Protein AF-A0A920EY43-F1 (afdb_monomer)

Secondary structure (DSSP, 8-state):
-PPP---SS-EEEEEE-TTT--EEEEEEEE--TT--EEEEE-SSSS-EEEE--GGGEEE-SSS-EEEETTEEEE--HHHHHHHHHTT---EEEEEEE-----

Radius of gyration: 13.6 Å; Cα contacts (8 Å, |Δi|>4): 189; chains: 1; bounding box: 32×28×42 Å

pLDDT: mean 93.01, std 12.03, range [31.64, 98.81]

Nearest PDB structures (foldseek):
  4j3d-assembly2_B  TM=9.814E-01  e=6.212E-08  Pseudomonas aeruginosa PAO1
  5u3b-assembly1_A  TM=9.916E-01  e=9.205E-08  Pseudomonas aeruginosa PAO1
  7ci8-assembly2_B  TM=9.888E-01  e=8.227E-08  Pseudomonas aeruginosa PAO1
  5u3b-assembly2_B  TM=9.869E-01  e=9.737E-08  Pseudomonas aeruginosa PAO1
  7del-assembly1_A  TM=9.885E-01  e=1.090E-07  Pseudomonas aeruginosa PAO1

Foldseek 3Di:
DDDAAWDPAKDKDWDADPPQRWIKIKIKGTDDPPQFEKEWEVADVPIDIDHDDPVQFDDDVVFTWGDDPPDIDTRCVVVVVVCVVVRHTGIYMYMYTDDPDD

Solvent-accessible surface area (backbone atoms only — not comparable to full-atom values): 6009 Å² total; per-residue (Å²): 132,92,74,88,32,50,54,95,59,70,49,76,54,73,48,67,37,90,90,74,70,32,68,29,40,39,36,43,32,52,42,59,89,93,60,34,47,25,38,27,42,67,76,47,87,77,61,48,72,39,70,73,49,79,91,30,55,77,42,72,78,100,33,42,18,39,46,48,96,96,42,75,49,66,62,47,54,67,60,53,50,52,36,55,77,71,58,51,46,14,30,38,36,37,37,33,59,77,75,82,87,124

Mean predicted aligned error: 3.64 Å

Sequence (102 aa):
MLRQRTILRKVSFEGIGLHSGELIRTEICPAEPNKGITFRRIDIVPSADISLSNCKVTGTQLASTISENNIEISTVEHLVAALSGLGIDNVLVKVSGKKYLY

Structure (mmCIF, N/CA/C/O backbone):
data_AF-A0A920EY43-F1
#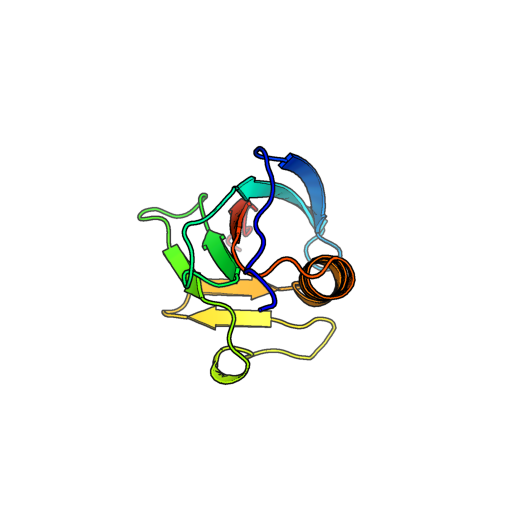
_entry.id   AF-A0A920EY43-F1
#
loop_
_atom_site.group_PDB
_atom_site.id
_atom_site.type_symbol
_atom_site.label_atom_id
_atom_site.label_alt_id
_atom_site.label_comp_id
_atom_site.label_asym_id
_atom_site.label_entity_id
_atom_site.label_seq_id
_atom_site.pdbx_PDB_ins_code
_atom_site.Cartn_x
_atom_site.Cartn_y
_atom_site.Cartn_z
_atom_site.occupancy
_atom_site.B_iso_or_equiv
_atom_site.auth_seq_id
_atom_site.auth_comp_id
_atom_site.auth_asym_id
_atom_site.auth_atom_id
_atom_site.pdbx_PDB_model_num
ATOM 1 N N . MET A 1 1 ? 14.959 -8.764 -23.432 1.00 76.50 1 MET A N 1
ATOM 2 C CA . MET A 1 1 ? 14.923 -8.299 -22.028 1.00 76.50 1 MET A CA 1
ATOM 3 C C . MET A 1 1 ? 13.469 -8.102 -21.626 1.00 76.50 1 MET A C 1
ATOM 5 O O . MET A 1 1 ? 12.749 -7.441 -22.369 1.00 76.50 1 MET A O 1
ATOM 9 N N . LEU A 1 2 ? 13.024 -8.702 -20.518 1.00 90.94 2 LEU A N 1
ATOM 10 C CA . LEU A 1 2 ? 11.697 -8.427 -19.955 1.00 90.94 2 LEU A CA 1
ATOM 11 C C . LEU A 1 2 ? 11.683 -6.988 -19.423 1.00 90.94 2 LEU A C 1
ATOM 13 O O . LEU A 1 2 ? 12.605 -6.584 -18.718 1.00 90.94 2 LEU A O 1
ATOM 17 N N . ARG A 1 3 ? 10.681 -6.201 -19.822 1.00 96.81 3 ARG A N 1
ATOM 18 C CA . ARG A 1 3 ? 10.508 -4.816 -19.365 1.00 96.81 3 ARG A CA 1
ATOM 19 C C . ARG A 1 3 ? 9.582 -4.793 -18.158 1.00 96.81 3 ARG A C 1
ATOM 21 O O . ARG A 1 3 ? 8.604 -5.538 -18.151 1.00 96.81 3 ARG A O 1
ATOM 28 N N . GLN A 1 4 ? 9.864 -3.899 -17.214 1.00 98.50 4 GLN A N 1
ATOM 29 C CA . GLN A 1 4 ? 8.936 -3.608 -16.129 1.00 98.50 4 GLN A CA 1
ATOM 30 C C . GLN A 1 4 ? 7.612 -3.066 -16.676 1.00 98.50 4 GLN A C 1
ATOM 32 O O . GLN A 1 4 ? 7.584 -2.387 -17.708 1.00 98.50 4 GLN A O 1
ATOM 37 N N . ARG A 1 5 ? 6.524 -3.347 -15.968 1.00 98.62 5 ARG A N 1
ATOM 38 C CA . ARG A 1 5 ? 5.163 -2.981 -16.339 1.00 98.62 5 ARG A CA 1
ATOM 39 C C . ARG A 1 5 ? 4.509 -2.139 -15.254 1.00 98.62 5 ARG A C 1
ATOM 41 O O . ARG A 1 5 ? 4.687 -2.351 -14.057 1.00 98.62 5 ARG A O 1
ATOM 48 N N . THR A 1 6 ? 3.707 -1.190 -15.705 1.00 98.75 6 THR A N 1
ATOM 49 C CA . THR A 1 6 ? 2.757 -0.427 -14.896 1.00 98.75 6 THR A CA 1
ATOM 50 C C . THR A 1 6 ? 1.421 -0.398 -15.639 1.00 98.75 6 THR A C 1
ATOM 52 O O . THR A 1 6 ? 1.328 -0.849 -16.785 1.00 98.75 6 THR A O 1
ATOM 55 N N . ILE A 1 7 ? 0.373 0.108 -14.999 1.00 98.50 7 ILE A N 1
ATOM 56 C CA . ILE A 1 7 ? -0.929 0.297 -15.645 1.00 98.50 7 ILE A CA 1
ATOM 57 C C . ILE A 1 7 ? -0.912 1.548 -16.533 1.00 98.50 7 ILE A C 1
ATOM 59 O O . ILE A 1 7 ? -0.234 2.525 -16.233 1.00 98.50 7 ILE A O 1
ATOM 63 N N . LEU A 1 8 ? -1.695 1.550 -17.616 1.00 98.38 8 LEU A N 1
ATOM 64 C CA . LEU A 1 8 ? -1.735 2.679 -18.558 1.00 98.38 8 LEU A CA 1
ATOM 65 C C . LEU A 1 8 ? -2.394 3.936 -17.966 1.00 98.38 8 LEU A C 1
ATOM 67 O O . LEU A 1 8 ? -2.039 5.060 -18.307 1.00 98.38 8 LEU A O 1
ATOM 71 N N . ARG A 1 9 ? -3.398 3.748 -17.109 1.00 98.19 9 ARG A N 1
ATOM 72 C CA . ARG A 1 9 ? -4.182 4.821 -16.489 1.00 98.19 9 ARG A CA 1
ATOM 73 C C . ARG A 1 9 ? -4.653 4.396 -15.113 1.00 98.19 9 ARG A C 1
ATOM 75 O O . ARG A 1 9 ? -4.739 3.203 -14.837 1.00 98.19 9 ARG A O 1
ATOM 82 N N . LYS A 1 10 ? -4.999 5.380 -14.283 1.00 98.50 10 LYS A N 1
ATOM 83 C CA . LYS A 1 10 ? -5.576 5.147 -12.958 1.00 98.50 10 LYS A CA 1
ATOM 84 C C . LYS A 1 10 ? -6.846 4.293 -13.052 1.00 98.50 10 LYS A C 1
ATOM 86 O O . LYS A 1 10 ? -7.679 4.534 -13.925 1.00 98.50 10 LYS A O 1
ATOM 91 N N . VAL A 1 11 ? -7.011 3.372 -12.107 1.00 98.19 11 VAL A N 1
ATOM 92 C CA . VAL A 1 11 ? -8.265 2.647 -11.852 1.00 98.19 11 VAL A CA 1
ATOM 93 C C . VAL A 1 11 ? -8.726 2.965 -10.433 1.00 98.19 11 VAL A C 1
ATOM 95 O O . VAL A 1 11 ? -7.903 3.034 -9.521 1.00 98.19 11 VAL A O 1
ATOM 98 N N . SER A 1 12 ? -10.026 3.177 -10.243 1.00 97.56 12 SER A N 1
ATOM 99 C CA . SER A 1 12 ? -10.622 3.490 -8.943 1.00 97.56 12 SER A CA 1
ATOM 100 C C . SER A 1 12 ? -11.826 2.596 -8.693 1.00 97.56 12 SER A C 1
ATOM 102 O O . SER A 1 12 ? -12.602 2.349 -9.614 1.00 97.56 12 SER A O 1
ATOM 104 N N . PHE A 1 13 ? -11.977 2.133 -7.458 1.00 95.06 13 PHE A N 1
ATOM 105 C CA . PHE A 1 13 ? -13.129 1.353 -7.021 1.00 95.06 13 PHE A CA 1
ATOM 106 C C . PHE A 1 13 ? -13.399 1.581 -5.534 1.00 95.06 13 PHE A C 1
ATOM 108 O O . PHE A 1 13 ? -12.522 2.011 -4.779 1.00 95.06 13 PHE A O 1
ATOM 115 N N . GLU A 1 14 ? -14.636 1.307 -5.138 1.00 95.00 14 GLU A N 1
ATOM 116 C CA . GLU A 1 14 ? -15.119 1.401 -3.764 1.00 95.00 14 GLU A CA 1
ATOM 117 C C . GLU A 1 14 ? -15.761 0.065 -3.380 1.00 95.00 14 GLU A C 1
ATOM 119 O O . GLU A 1 14 ? -16.346 -0.617 -4.225 1.00 95.00 14 GLU A O 1
ATOM 124 N N . GLY A 1 15 ? -15.615 -0.332 -2.120 1.00 91.69 15 GLY A N 1
ATOM 125 C CA . GLY A 1 15 ? -16.139 -1.596 -1.614 1.00 91.69 15 GLY A CA 1
ATOM 126 C C . GLY A 1 15 ? -16.083 -1.673 -0.095 1.00 91.69 15 GLY A C 1
ATOM 127 O O . GLY A 1 15 ? -15.510 -0.805 0.557 1.00 91.69 15 GLY A O 1
ATOM 128 N N . ILE A 1 16 ? -16.688 -2.715 0.469 1.00 93.38 16 ILE A N 1
ATOM 129 C CA . ILE A 1 16 ? -16.683 -2.949 1.914 1.00 93.38 16 ILE A CA 1
ATOM 130 C C . ILE A 1 16 ? -15.457 -3.782 2.297 1.00 93.38 16 ILE A C 1
ATOM 132 O O . ILE A 1 16 ? -15.188 -4.816 1.681 1.00 93.38 16 ILE A O 1
ATOM 136 N N . GLY A 1 17 ? -14.709 -3.338 3.307 1.00 91.00 17 GLY A N 1
ATOM 137 C CA . GLY A 1 17 ? -13.586 -4.087 3.863 1.00 91.00 17 GLY A CA 1
ATOM 138 C C . GLY A 1 17 ? -14.064 -5.369 4.543 1.00 91.00 17 GLY A C 1
ATOM 139 O O . GLY A 1 17 ? -14.899 -5.309 5.441 1.00 91.00 17 GLY A O 1
ATOM 140 N N . LEU A 1 18 ? -13.517 -6.522 4.142 1.00 91.06 18 LEU A N 1
ATOM 141 C CA . LEU A 1 18 ? -13.986 -7.845 4.582 1.00 91.06 18 LEU A CA 1
ATOM 142 C C . LEU A 1 18 ? -14.042 -7.989 6.111 1.00 91.06 18 LEU A C 1
ATOM 144 O O . LEU A 1 18 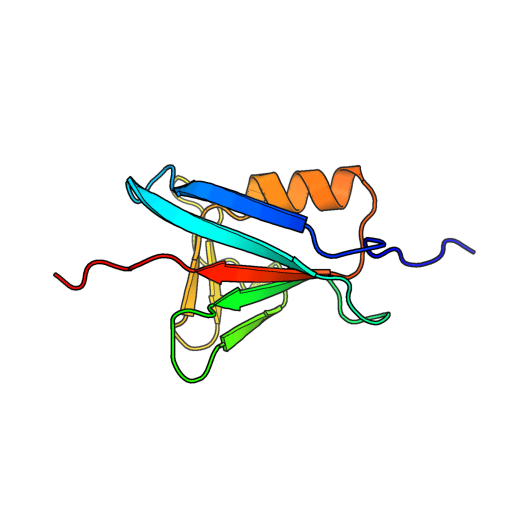? -15.036 -8.469 6.644 1.00 91.06 18 LEU A O 1
ATOM 148 N N . HIS A 1 19 ? -12.981 -7.560 6.799 1.00 88.56 19 HIS A N 1
ATOM 149 C CA . HIS A 1 19 ? -12.854 -7.711 8.254 1.00 88.56 19 HIS A CA 1
ATOM 150 C C . HIS A 1 19 ? -13.281 -6.469 9.038 1.00 88.56 19 HIS A C 1
ATOM 152 O O . HIS A 1 19 ? -13.582 -6.577 10.221 1.00 88.56 19 HIS A O 1
ATOM 158 N N . SER A 1 20 ? -13.290 -5.292 8.404 1.00 86.94 20 SER A N 1
ATOM 159 C CA . SER A 1 20 ? -13.623 -4.031 9.075 1.00 86.94 20 SER A CA 1
ATOM 160 C C . SER A 1 20 ? -15.089 -3.629 8.930 1.00 86.94 20 SER A C 1
ATOM 162 O O . SER A 1 20 ? -15.582 -2.882 9.763 1.00 86.94 20 SER A O 1
ATOM 164 N N . GLY A 1 21 ? -15.782 -4.072 7.876 1.00 89.81 21 GLY A N 1
ATOM 165 C CA . GLY A 1 21 ? -17.126 -3.589 7.536 1.00 89.81 21 GLY A CA 1
ATOM 166 C C . GLY A 1 21 ? -17.161 -2.154 6.992 1.00 89.81 21 GLY A C 1
ATOM 167 O O . GLY A 1 21 ? -18.230 -1.643 6.668 1.00 89.81 21 GLY A O 1
ATOM 168 N N . GLU A 1 22 ? -16.001 -1.513 6.846 1.00 90.00 22 GLU A N 1
ATOM 169 C CA . GLU A 1 22 ? -15.887 -0.110 6.447 1.00 90.00 22 GLU A CA 1
ATOM 170 C C . GLU A 1 22 ? -15.990 0.081 4.941 1.00 90.00 22 GLU A C 1
ATOM 172 O O . GLU A 1 22 ? -15.499 -0.744 4.167 1.00 90.00 22 GLU A O 1
ATOM 177 N N . LEU A 1 23 ? -16.534 1.226 4.517 1.00 92.25 23 LEU A N 1
ATOM 178 C CA . LEU A 1 23 ? -16.419 1.656 3.128 1.00 92.25 23 LEU A CA 1
ATOM 179 C C . LEU A 1 23 ? -14.970 2.062 2.840 1.00 92.25 23 LEU A C 1
ATOM 181 O O . LEU A 1 23 ? -14.459 3.050 3.374 1.00 92.25 23 LEU A O 1
ATOM 185 N N . ILE A 1 24 ? -14.326 1.300 1.963 1.00 94.50 24 ILE A N 1
ATOM 186 C CA . ILE A 1 24 ? -12.963 1.519 1.502 1.00 94.50 24 ILE A CA 1
ATOM 187 C C . ILE A 1 24 ? -12.998 2.043 0.073 1.00 94.50 24 ILE A C 1
ATOM 189 O O . ILE A 1 24 ? -13.665 1.482 -0.798 1.00 94.50 24 ILE A O 1
ATOM 193 N N . ARG A 1 25 ? -12.214 3.088 -0.185 1.00 95.69 25 ARG A N 1
ATOM 194 C CA . ARG A 1 25 ? -11.913 3.555 -1.538 1.00 95.69 25 ARG A CA 1
ATOM 195 C C . ARG A 1 25 ? -10.471 3.237 -1.883 1.00 95.69 25 ARG A C 1
ATOM 197 O O . ARG A 1 25 ? -9.555 3.605 -1.144 1.00 95.69 25 ARG A O 1
ATOM 204 N N . THR A 1 26 ? -10.268 2.621 -3.041 1.00 97.25 26 THR A N 1
ATOM 205 C CA . THR A 1 26 ? -8.942 2.287 -3.555 1.00 97.25 26 THR A CA 1
ATOM 206 C C . THR A 1 26 ? -8.717 2.938 -4.912 1.00 97.25 26 THR A C 1
ATOM 208 O O . THR A 1 26 ? -9.579 2.915 -5.791 1.00 97.25 26 THR A O 1
ATOM 211 N N . GLU A 1 27 ? -7.535 3.520 -5.099 1.00 98.38 27 GLU A N 1
ATOM 212 C CA . GLU A 1 27 ? -7.058 3.958 -6.407 1.00 98.38 27 GLU A CA 1
ATOM 213 C C . GLU A 1 27 ? -5.723 3.290 -6.718 1.00 98.38 27 GLU A C 1
ATOM 215 O O . GLU A 1 27 ? -4.780 3.397 -5.942 1.00 98.38 27 GLU A O 1
ATOM 220 N N . ILE A 1 28 ? -5.618 2.646 -7.874 1.00 98.56 28 ILE A N 1
ATOM 221 C CA . ILE A 1 28 ? -4.353 2.126 -8.385 1.00 98.56 28 ILE A CA 1
ATOM 222 C C . ILE A 1 28 ? -3.873 3.114 -9.440 1.00 98.56 28 ILE A C 1
ATOM 224 O O . ILE A 1 28 ? -4.566 3.357 -10.429 1.00 98.56 28 ILE A O 1
ATOM 228 N N . CYS A 1 29 ? -2.713 3.715 -9.211 1.00 98.75 29 CYS A N 1
ATOM 229 C CA . CYS A 1 29 ? -2.084 4.700 -10.083 1.00 98.75 29 CYS A CA 1
ATOM 230 C C . CYS A 1 29 ? -0.850 4.098 -10.778 1.00 98.75 29 CYS A C 1
ATOM 232 O O . CYS A 1 29 ? -0.146 3.296 -1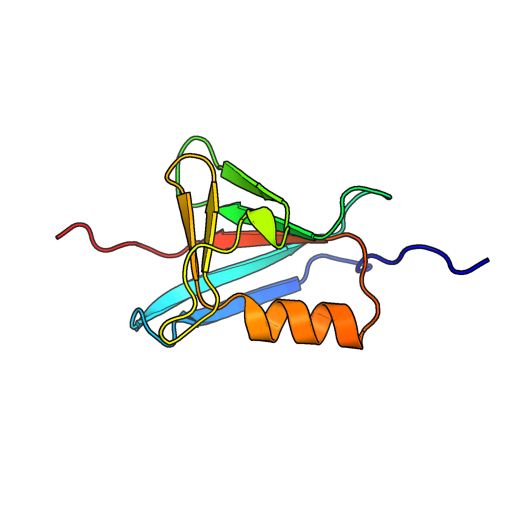0.155 1.00 98.75 29 CYS A O 1
ATOM 234 N N . PRO A 1 30 ? -0.543 4.519 -12.023 1.00 98.75 30 PRO A N 1
ATOM 235 C CA . PRO A 1 30 ? 0.752 4.239 -12.632 1.00 98.75 30 PRO A CA 1
ATOM 236 C C . PRO A 1 30 ? 1.898 4.732 -11.745 1.00 98.75 30 PRO A C 1
ATOM 238 O O . PRO A 1 30 ? 1.736 5.704 -10.999 1.00 98.75 30 PRO A O 1
ATOM 241 N N . ALA A 1 31 ? 3.051 4.080 -11.840 1.00 98.62 31 ALA A N 1
ATOM 242 C CA . ALA A 1 31 ? 4.253 4.479 -11.122 1.00 98.62 31 ALA A CA 1
ATOM 243 C C . ALA A 1 31 ? 5.501 4.331 -11.996 1.00 98.62 31 ALA A C 1
ATOM 245 O O . ALA A 1 31 ? 5.540 3.504 -12.909 1.00 98.62 31 ALA A O 1
ATOM 246 N N . GLU A 1 32 ? 6.512 5.138 -11.680 1.00 98.12 32 GLU A N 1
ATOM 247 C CA . GLU A 1 32 ? 7.800 5.142 -12.371 1.00 98.12 32 GLU A CA 1
ATOM 248 C C . GLU A 1 32 ? 8.523 3.787 -12.265 1.00 98.12 32 GLU A C 1
ATOM 250 O O . GLU A 1 32 ? 8.308 3.040 -11.302 1.00 98.12 32 GLU A O 1
ATOM 255 N N . PRO A 1 33 ? 9.416 3.462 -13.218 1.00 98.06 33 PRO A N 1
ATOM 256 C CA . PRO A 1 33 ? 10.265 2.281 -13.124 1.00 98.06 33 PRO A CA 1
ATOM 257 C C . PRO A 1 33 ? 11.041 2.218 -11.803 1.00 98.06 33 PRO A C 1
ATOM 259 O O . PRO A 1 33 ? 11.511 3.232 -11.289 1.00 98.06 33 PRO A O 1
ATOM 262 N N . ASN A 1 34 ? 11.220 1.003 -11.284 1.00 97.75 34 ASN A N 1
ATOM 263 C CA . ASN A 1 34 ? 11.874 0.692 -10.008 1.00 97.75 34 ASN A CA 1
ATOM 264 C C . ASN A 1 34 ? 11.153 1.226 -8.761 1.00 97.75 34 ASN A C 1
ATOM 266 O O . ASN A 1 34 ? 11.699 1.136 -7.661 1.00 97.75 34 ASN A O 1
ATOM 270 N N . LYS A 1 35 ? 9.932 1.757 -8.895 1.00 97.94 35 LYS A N 1
ATOM 271 C CA . LYS A 1 35 ? 9.130 2.167 -7.738 1.00 97.94 35 LYS A CA 1
ATOM 272 C C . LYS A 1 35 ? 8.580 0.967 -6.965 1.00 97.94 35 LYS A C 1
ATOM 274 O O . LYS A 1 35 ? 8.378 1.073 -5.756 1.00 97.94 35 LYS A O 1
ATOM 279 N N . GLY A 1 36 ? 8.340 -0.152 -7.651 1.00 98.25 36 GLY A N 1
ATOM 280 C CA . GLY A 1 36 ? 7.667 -1.315 -7.084 1.00 98.25 36 GLY A CA 1
ATOM 281 C C . GLY A 1 36 ? 6.189 -1.047 -6.780 1.00 98.25 36 GLY A C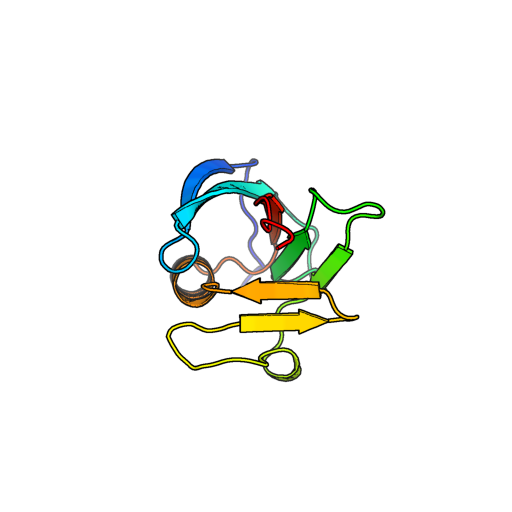 1
ATOM 282 O O . GLY A 1 36 ? 5.606 -0.042 -7.202 1.00 98.25 36 GLY A O 1
ATOM 283 N N . ILE A 1 37 ? 5.578 -1.939 -6.002 1.00 98.69 37 ILE A N 1
ATOM 284 C CA . ILE A 1 37 ? 4.224 -1.757 -5.469 1.00 98.69 37 ILE A CA 1
ATOM 285 C C . ILE A 1 37 ? 4.333 -0.977 -4.157 1.00 98.69 37 ILE A C 1
ATOM 287 O O . ILE A 1 37 ? 4.966 -1.433 -3.208 1.00 98.69 37 ILE A O 1
ATOM 291 N N . THR A 1 38 ? 3.721 0.201 -4.084 1.00 98.56 38 THR A N 1
ATOM 292 C CA . THR A 1 38 ? 3.667 1.013 -2.857 1.00 98.56 38 THR A CA 1
ATOM 293 C C . THR A 1 38 ? 2.220 1.262 -2.483 1.00 98.56 38 THR A C 1
ATOM 295 O O . THR A 1 38 ? 1.441 1.704 -3.324 1.00 98.56 38 THR A O 1
ATOM 298 N N . PHE A 1 39 ? 1.858 1.023 -1.228 1.00 98.31 39 PHE A N 1
ATOM 299 C CA . PHE A 1 39 ? 0.554 1.403 -0.702 1.00 98.31 39 PHE A CA 1
ATOM 300 C C . PHE A 1 39 ? 0.625 2.781 -0.046 1.00 98.31 39 PHE A C 1
ATOM 302 O O . PHE A 1 39 ? 1.644 3.117 0.543 1.00 98.31 39 PHE A O 1
ATOM 309 N N . ARG A 1 40 ? -0.446 3.572 -0.125 1.00 97.69 40 ARG A N 1
ATOM 310 C CA . ARG A 1 40 ? -0.554 4.890 0.510 1.00 97.69 40 ARG A CA 1
ATOM 311 C C . ARG A 1 40 ? -1.882 5.041 1.231 1.00 97.69 40 ARG A C 1
ATOM 313 O O . ARG A 1 40 ? -2.927 4.989 0.585 1.00 97.69 40 ARG A O 1
ATOM 320 N N . ARG A 1 41 ? -1.850 5.327 2.531 1.00 95.56 41 ARG A N 1
ATOM 321 C CA . ARG A 1 41 ? -3.027 5.809 3.270 1.00 95.56 41 ARG A CA 1
ATOM 322 C C . ARG A 1 41 ? -3.234 7.287 2.956 1.00 95.56 41 ARG A C 1
ATOM 324 O O . ARG A 1 41 ? -2.372 8.108 3.267 1.00 95.56 41 ARG A O 1
ATOM 331 N N . ILE A 1 42 ? -4.340 7.620 2.294 1.00 95.62 42 ILE A N 1
ATOM 332 C CA . ILE A 1 42 ? -4.645 8.999 1.856 1.00 95.62 42 ILE A CA 1
ATOM 333 C C . ILE A 1 42 ? -5.632 9.735 2.763 1.00 95.62 42 ILE A C 1
ATOM 335 O O . ILE A 1 42 ? -5.897 10.913 2.559 1.00 95.62 42 ILE A O 1
ATOM 339 N N . ASP A 1 43 ? -6.186 9.042 3.744 1.00 92.44 43 ASP A N 1
ATOM 340 C CA . ASP A 1 43 ? -7.162 9.552 4.703 1.00 92.44 43 ASP A CA 1
ATOM 341 C C . ASP A 1 43 ? -6.542 9.984 6.039 1.00 92.44 43 ASP A C 1
ATOM 343 O O . ASP A 1 43 ? -7.250 10.440 6.933 1.00 92.44 43 ASP A O 1
ATOM 347 N N . ILE A 1 44 ? -5.217 9.883 6.158 1.00 91.94 44 ILE A N 1
ATOM 348 C CA . ILE A 1 44 ? -4.422 10.434 7.260 1.00 91.94 44 ILE A CA 1
ATOM 349 C C . ILE A 1 44 ? -3.579 11.615 6.762 1.00 91.94 44 ILE A C 1
ATOM 351 O O . ILE A 1 44 ? -3.233 11.685 5.580 1.00 91.94 44 ILE A O 1
ATOM 355 N N . VAL A 1 45 ? -3.244 12.546 7.663 1.00 90.81 45 VAL A N 1
ATOM 356 C CA . VAL A 1 45 ? -2.451 13.747 7.354 1.00 90.81 45 VAL A CA 1
ATOM 357 C C . VAL A 1 45 ? -1.205 13.796 8.253 1.00 90.81 45 VAL A C 1
ATOM 359 O O . VAL A 1 45 ? -1.362 13.832 9.472 1.00 90.81 45 VAL A O 1
ATOM 362 N N . PRO A 1 46 ? 0.018 13.845 7.688 1.00 91.88 46 PRO A N 1
ATOM 363 C CA . PRO A 1 46 ? 0.329 13.691 6.264 1.00 91.88 46 PRO A CA 1
ATOM 364 C C . PRO A 1 46 ? 0.001 12.275 5.758 1.00 91.88 46 PRO A C 1
ATOM 366 O O . PRO A 1 46 ? 0.023 11.317 6.527 1.00 91.88 46 PRO A O 1
ATOM 369 N N . SER A 1 47 ? -0.280 12.137 4.456 1.00 94.38 47 SER A N 1
ATOM 370 C CA . SER A 1 47 ? -0.452 10.811 3.847 1.00 94.38 47 SER A CA 1
ATOM 371 C C . SER A 1 47 ? 0.820 9.992 4.016 1.00 94.38 47 SER A C 1
ATOM 373 O O . SER A 1 47 ? 1.913 10.552 3.897 1.00 94.38 47 SER A O 1
ATOM 375 N N . ALA A 1 48 ? 0.691 8.682 4.195 1.00 95.06 48 ALA A N 1
ATOM 376 C CA . ALA A 1 48 ? 1.845 7.835 4.450 1.00 95.06 48 ALA A CA 1
ATOM 377 C C . ALA A 1 48 ? 1.920 6.631 3.519 1.00 95.06 48 ALA A C 1
ATOM 379 O O . ALA A 1 48 ? 0.896 6.034 3.178 1.00 95.06 48 ALA A O 1
ATOM 380 N N . ASP A 1 49 ? 3.153 6.291 3.147 1.00 97.00 49 ASP A N 1
ATOM 381 C CA . ASP A 1 49 ? 3.482 5.219 2.216 1.00 97.00 49 ASP A CA 1
ATOM 382 C C . ASP A 1 49 ? 3.988 3.984 2.959 1.00 97.00 49 ASP A C 1
ATOM 384 O O . ASP A 1 49 ? 4.697 4.100 3.953 1.00 97.00 49 ASP A O 1
ATOM 388 N N . ILE A 1 50 ? 3.659 2.810 2.421 1.00 97.56 50 ILE A N 1
ATOM 389 C CA . ILE A 1 50 ? 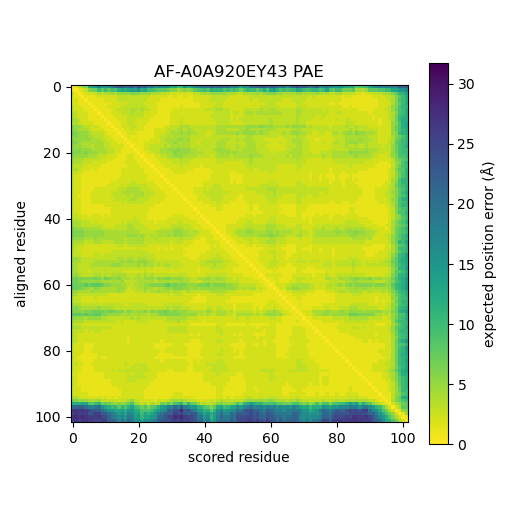4.209 1.513 2.800 1.00 97.56 50 ILE A CA 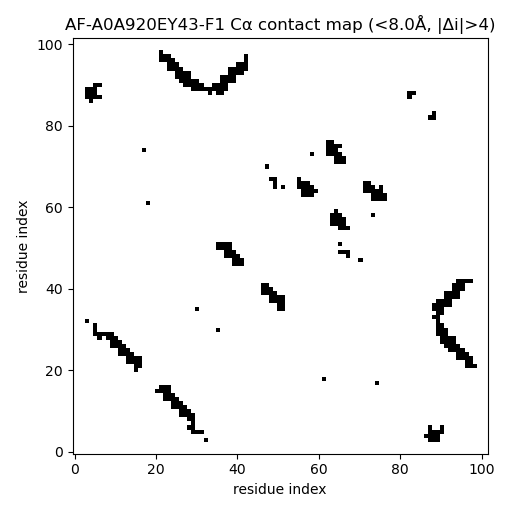1
ATOM 390 C C . ILE A 1 50 ? 4.652 0.819 1.510 1.00 97.56 50 ILE A C 1
ATOM 392 O O . ILE A 1 50 ? 3.830 0.286 0.757 1.00 97.56 50 ILE A O 1
ATOM 396 N N . SER A 1 51 ? 5.954 0.837 1.214 1.00 97.75 51 SER A N 1
ATOM 397 C CA . SER A 1 51 ? 6.497 0.047 0.095 1.00 97.75 51 SER A CA 1
ATOM 398 C C . SER A 1 51 ? 6.294 -1.439 0.369 1.00 97.75 51 SER A C 1
ATOM 400 O O . SER A 1 51 ? 6.678 -1.899 1.441 1.00 97.75 51 SER A O 1
ATOM 402 N N . LEU A 1 52 ? 5.737 -2.198 -0.573 1.00 97.50 52 LEU A N 1
ATOM 403 C CA . LEU A 1 52 ? 5.485 -3.623 -0.383 1.00 97.50 52 LEU A CA 1
ATOM 404 C C . LEU A 1 52 ? 6.809 -4.377 -0.190 1.00 97.50 52 LEU A C 1
ATOM 406 O O . LEU A 1 52 ? 7.704 -4.320 -1.030 1.00 97.50 52 LEU A O 1
ATOM 410 N N . SER A 1 53 ? 6.926 -5.083 0.930 1.00 96.56 53 SER A N 1
ATOM 411 C CA . SER A 1 53 ? 8.076 -5.918 1.267 1.00 96.56 53 SER A CA 1
ATOM 412 C C . SER A 1 53 ? 7.645 -6.994 2.257 1.00 96.56 53 SER A C 1
ATOM 414 O O . SER A 1 53 ? 6.819 -6.735 3.133 1.00 96.56 53 SER A O 1
ATOM 416 N N . ASN A 1 54 ? 8.230 -8.187 2.151 1.00 94.50 54 ASN A N 1
ATOM 417 C CA . ASN A 1 54 ? 8.008 -9.269 3.112 1.00 94.50 54 ASN A CA 1
ATOM 418 C C . ASN A 1 54 ? 8.413 -8.863 4.542 1.00 94.50 54 ASN A C 1
ATOM 420 O O . ASN A 1 54 ? 7.731 -9.235 5.490 1.00 94.50 54 ASN A O 1
ATOM 424 N N . CYS A 1 55 ? 9.444 -8.028 4.699 1.00 97.12 55 CYS A N 1
ATOM 425 C CA . CYS A 1 55 ? 9.887 -7.508 5.995 1.00 97.12 55 CYS A CA 1
ATOM 426 C C . CYS A 1 55 ? 8.877 -6.557 6.657 1.00 97.12 55 CYS A C 1
ATOM 428 O O . CYS A 1 55 ? 9.047 -6.218 7.823 1.00 97.12 55 CYS A O 1
ATOM 430 N N . LYS A 1 56 ? 7.859 -6.093 5.921 1.00 97.38 56 LYS A N 1
ATOM 431 C CA . LYS A 1 56 ? 6.808 -5.208 6.442 1.00 97.38 56 LYS A CA 1
ATOM 432 C C . LYS A 1 56 ? 5.500 -5.936 6.728 1.00 97.38 56 LYS A C 1
ATOM 434 O O . LYS A 1 56 ? 4.545 -5.285 7.140 1.00 97.38 56 LYS A O 1
ATOM 439 N N . VAL A 1 57 ? 5.442 -7.253 6.517 1.00 97.44 57 VAL A N 1
ATOM 440 C CA . VAL A 1 57 ? 4.287 -8.069 6.904 1.00 97.44 57 VAL A CA 1
ATOM 441 C C . VAL A 1 57 ? 4.302 -8.239 8.421 1.00 97.44 57 VAL A C 1
ATOM 443 O O . VAL A 1 57 ? 5.234 -8.816 8.973 1.00 97.44 57 VAL A O 1
ATOM 446 N N . THR A 1 58 ? 3.275 -7.730 9.094 1.00 96.38 58 THR A N 1
ATOM 447 C CA . THR A 1 58 ? 3.169 -7.716 10.564 1.00 96.38 58 THR A CA 1
ATOM 448 C C . THR A 1 58 ? 1.950 -8.451 11.100 1.00 96.38 58 THR A C 1
ATOM 450 O O . THR A 1 58 ? 1.873 -8.707 12.299 1.00 96.38 58 THR A O 1
ATOM 453 N N . GLY A 1 59 ? 1.026 -8.857 10.228 1.00 93.75 59 GLY A N 1
ATOM 454 C CA . GLY A 1 59 ? -0.116 -9.687 10.596 1.00 93.75 59 GLY A CA 1
ATOM 455 C C . GLY A 1 59 ? -0.426 -10.726 9.528 1.00 93.75 59 GLY A C 1
ATOM 456 O O . GLY A 1 59 ? -0.330 -10.444 8.335 1.00 93.75 59 GLY A O 1
ATOM 457 N N . THR A 1 60 ? -0.787 -11.926 9.976 1.00 93.50 60 THR A N 1
ATOM 458 C CA . THR A 1 60 ? -1.221 -13.052 9.127 1.00 93.50 60 THR A CA 1
ATOM 459 C C . THR A 1 60 ? -2.503 -13.714 9.637 1.00 93.50 60 THR A C 1
ATOM 461 O O . THR A 1 60 ? -3.010 -14.655 9.027 1.00 93.50 60 THR A O 1
ATOM 464 N N . GLN A 1 61 ? -3.043 -13.242 10.763 1.00 91.75 61 GLN A N 1
ATOM 465 C CA . GLN A 1 61 ? -4.314 -13.717 11.290 1.00 91.75 61 GLN A CA 1
ATOM 466 C C . GLN A 1 61 ? -5.449 -13.075 10.487 1.00 91.75 61 GLN A C 1
ATOM 468 O O . GLN A 1 61 ? -5.534 -11.853 10.414 1.00 91.75 61 GLN A O 1
ATOM 473 N N . LEU A 1 62 ? -6.312 -13.905 9.892 1.00 90.75 62 LEU A N 1
ATOM 474 C CA . LEU A 1 62 ? -7.438 -13.535 9.013 1.00 90.75 62 LEU A CA 1
ATOM 475 C C . LEU A 1 62 ? -7.070 -12.873 7.672 1.00 90.75 62 LEU A C 1
ATOM 477 O O . LEU A 1 62 ? -7.825 -13.028 6.713 1.00 90.75 62 LEU A O 1
ATOM 481 N N . ALA A 1 63 ? -5.953 -12.154 7.591 1.00 93.81 63 ALA A N 1
ATOM 482 C CA . ALA A 1 63 ? -5.470 -11.490 6.386 1.00 93.81 63 ALA A CA 1
ATOM 483 C C . ALA A 1 63 ? -3.964 -11.203 6.469 1.00 93.81 63 ALA A C 1
ATOM 485 O O . ALA A 1 63 ? -3.380 -11.217 7.555 1.00 93.81 63 ALA A O 1
ATOM 486 N N . SER A 1 64 ? -3.340 -10.888 5.329 1.00 96.06 64 SER A N 1
ATOM 487 C CA . SER A 1 64 ? -1.993 -10.313 5.312 1.00 96.06 64 SER A CA 1
ATOM 488 C C . SER A 1 64 ? -2.071 -8.815 5.594 1.00 96.06 64 SER A C 1
ATOM 490 O O . SER A 1 64 ? -2.714 -8.056 4.865 1.00 96.06 64 SER A O 1
ATOM 492 N N . THR A 1 65 ? -1.383 -8.384 6.645 1.00 96.50 65 THR A N 1
ATOM 493 C CA . THR A 1 65 ? -1.279 -6.979 7.045 1.00 96.50 65 THR A CA 1
ATOM 494 C C . THR A 1 65 ? 0.148 -6.499 6.865 1.00 96.50 65 THR A C 1
ATOM 496 O O . THR A 1 65 ? 1.083 -7.142 7.342 1.00 96.50 65 THR A O 1
ATOM 499 N N . ILE A 1 66 ? 0.305 -5.360 6.192 1.00 97.69 66 ILE A N 1
ATOM 500 C CA . ILE A 1 66 ? 1.573 -4.639 6.096 1.00 97.69 66 ILE A CA 1
ATOM 501 C C . ILE A 1 66 ? 1.540 -3.401 6.984 1.00 97.69 66 ILE A C 1
ATOM 503 O O . ILE A 1 66 ? 0.508 -2.733 7.080 1.00 97.69 66 ILE A O 1
ATOM 507 N N . SER A 1 67 ? 2.670 -3.063 7.600 1.00 96.19 67 SER A N 1
ATOM 508 C CA . SER A 1 67 ? 2.777 -1.849 8.409 1.00 96.19 67 SER A CA 1
ATOM 509 C C . SER A 1 67 ? 4.138 -1.170 8.321 1.00 96.19 67 SER A C 1
ATOM 511 O O . SER A 1 67 ? 5.164 -1.831 8.168 1.00 96.19 67 SER A O 1
ATOM 513 N N . GLU A 1 68 ? 4.148 0.149 8.491 1.00 95.38 68 GLU A N 1
ATOM 514 C CA . GLU A 1 68 ? 5.347 0.980 8.614 1.00 95.38 68 GLU A CA 1
ATOM 515 C C . GLU A 1 68 ? 5.008 2.246 9.415 1.00 95.38 68 GLU A C 1
ATOM 517 O O . GLU A 1 68 ? 3.944 2.827 9.222 1.00 95.38 68 GLU A O 1
ATOM 522 N N . ASN A 1 69 ? 5.889 2.679 10.324 1.00 89.62 69 ASN A N 1
ATOM 523 C CA . ASN A 1 69 ? 5.735 3.920 11.103 1.00 89.62 69 ASN A CA 1
ATOM 524 C C . ASN A 1 69 ? 4.350 4.098 11.773 1.00 89.62 69 ASN A C 1
ATOM 526 O O . ASN A 1 69 ? 3.755 5.170 11.700 1.00 89.62 69 ASN A O 1
ATOM 530 N N . ASN A 1 70 ? 3.841 3.050 12.435 1.00 87.75 70 ASN A N 1
ATOM 531 C CA . ASN A 1 70 ? 2.517 2.994 13.088 1.00 87.75 70 ASN A CA 1
ATOM 532 C C . ASN A 1 70 ? 1.302 3.070 12.145 1.00 87.75 70 ASN A C 1
ATOM 534 O O . ASN A 1 70 ? 0.172 3.229 12.606 1.00 87.75 70 ASN A O 1
ATOM 538 N N . ILE A 1 71 ? 1.507 2.940 10.836 1.00 92.44 71 ILE A N 1
ATOM 539 C CA . ILE A 1 71 ? 0.433 2.848 9.848 1.00 92.44 71 ILE A CA 1
ATOM 540 C C . ILE A 1 71 ? 0.314 1.404 9.392 1.00 92.44 71 ILE A C 1
ATOM 542 O O . ILE A 1 71 ? 1.322 0.751 9.132 1.00 92.44 71 ILE A O 1
ATOM 546 N N . GLU A 1 72 ? -0.918 0.922 9.260 1.00 93.81 72 GLU A N 1
ATOM 547 C CA . GLU A 1 72 ? -1.226 -0.442 8.840 1.00 93.81 72 GLU A CA 1
ATOM 548 C C . GLU A 1 72 ? -2.237 -0.462 7.687 1.00 93.81 72 GLU A C 1
ATOM 550 O O . GLU A 1 72 ? -3.138 0.384 7.593 1.00 93.81 72 GLU A O 1
ATOM 555 N N . ILE A 1 73 ? -2.089 -1.452 6.808 1.00 95.38 73 ILE A N 1
ATOM 556 C CA . ILE A 1 73 ? -3.060 -1.807 5.773 1.00 95.38 73 ILE A CA 1
ATOM 557 C C . IL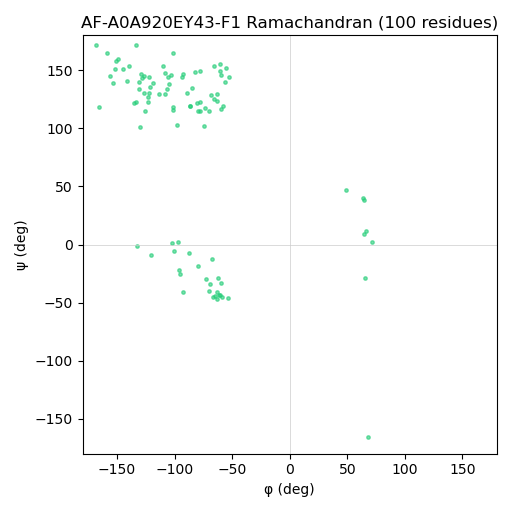E A 1 73 ? -3.202 -3.326 5.789 1.00 95.38 73 ILE A C 1
ATOM 559 O O . ILE A 1 73 ? -2.224 -4.049 5.605 1.00 95.38 73 ILE A O 1
ATOM 563 N N . SER A 1 74 ? -4.425 -3.800 6.011 1.00 95.25 74 SER A N 1
ATOM 564 C CA . SER A 1 74 ? -4.755 -5.224 6.037 1.00 95.25 74 SER A CA 1
ATOM 565 C C . SER A 1 74 ? -5.409 -5.679 4.733 1.00 95.25 74 SER A C 1
ATOM 567 O O . SER A 1 74 ? -5.897 -4.859 3.955 1.00 95.25 74 SER A O 1
ATOM 569 N N . THR A 1 75 ? -5.459 -6.996 4.526 1.00 95.31 75 THR A N 1
ATOM 570 C CA . THR A 1 75 ? -6.125 -7.648 3.386 1.00 95.31 75 THR A CA 1
ATOM 571 C C . THR A 1 75 ? -5.492 -7.276 2.039 1.00 95.31 75 THR A C 1
ATOM 573 O O . THR A 1 75 ? -6.174 -7.040 1.041 1.00 95.31 75 THR A O 1
ATOM 576 N N . VAL A 1 76 ? -4.157 -7.188 1.995 1.00 96.88 76 VAL A N 1
ATOM 577 C CA . VAL A 1 76 ? -3.424 -6.835 0.764 1.00 96.88 76 VAL A CA 1
ATOM 578 C C . VAL A 1 76 ? -3.256 -8.017 -0.198 1.00 96.88 76 VAL A C 1
ATOM 580 O O . VAL A 1 76 ? -2.993 -7.815 -1.384 1.00 96.88 76 VAL A O 1
ATOM 583 N N . GLU A 1 77 ? -3.414 -9.249 0.289 1.00 97.50 77 GLU A N 1
ATOM 584 C CA . GLU A 1 77 ? -3.025 -10.489 -0.386 1.00 97.50 77 GLU A CA 1
ATOM 585 C C . GLU A 1 77 ? -3.695 -10.695 -1.748 1.00 97.50 77 GLU A C 1
ATOM 587 O O . GLU A 1 77 ? -3.010 -11.020 -2.715 1.00 97.50 77 GLU A O 1
ATOM 592 N N . HIS A 1 78 ? -5.003 -10.462 -1.871 1.00 97.00 78 HIS A N 1
ATOM 593 C CA . HIS A 1 78 ? -5.719 -10.688 -3.131 1.00 97.00 78 HIS A CA 1
ATOM 594 C C . HIS A 1 78 ? -5.323 -9.672 -4.205 1.00 97.00 78 HIS A C 1
ATOM 596 O O . HIS A 1 78 ? -5.137 -10.036 -5.367 1.00 97.00 78 HIS A O 1
ATOM 602 N N . LEU A 1 79 ? -5.148 -8.403 -3.821 1.00 97.31 79 LEU A N 1
ATOM 603 C CA . LEU A 1 79 ? -4.702 -7.372 -4.753 1.00 97.31 79 LEU A CA 1
ATOM 604 C C . LEU A 1 79 ? -3.269 -7.647 -5.216 1.00 97.31 79 LEU A C 1
ATOM 606 O O . LEU A 1 79 ? -2.989 -7.584 -6.411 1.00 97.31 79 LEU A O 1
ATOM 610 N N . VAL A 1 80 ? -2.370 -7.992 -4.291 1.00 98.06 80 VAL A N 1
ATOM 611 C CA . VAL A 1 80 ? -0.981 -8.334 -4.624 1.00 98.06 80 VAL A CA 1
ATOM 612 C C . VAL A 1 80 ? -0.920 -9.581 -5.513 1.00 98.06 80 VAL A C 1
ATOM 614 O O . VAL A 1 80 ? -0.174 -9.582 -6.492 1.00 98.06 80 VAL A O 1
ATOM 617 N N . ALA A 1 81 ? -1.743 -10.600 -5.250 1.00 98.38 81 ALA A N 1
ATOM 618 C CA . ALA A 1 81 ? -1.845 -11.787 -6.098 1.00 98.38 81 ALA A CA 1
ATOM 619 C C . ALA A 1 81 ? -2.324 -11.444 -7.519 1.00 98.38 81 ALA A C 1
ATOM 621 O O . ALA A 1 81 ? -1.743 -11.924 -8.491 1.00 98.38 81 ALA A O 1
ATOM 622 N N . ALA A 1 82 ? -3.327 -10.572 -7.661 1.00 98.31 82 ALA A N 1
ATOM 623 C CA . ALA A 1 82 ? -3.810 -10.126 -8.967 1.00 98.31 82 ALA A CA 1
ATOM 624 C C . ALA A 1 82 ? -2.747 -9.324 -9.738 1.00 98.31 82 ALA A C 1
ATOM 626 O O . ALA A 1 82 ? -2.521 -9.575 -10.922 1.00 98.31 82 ALA A O 1
ATOM 627 N N . LEU A 1 83 ? -2.054 -8.392 -9.073 1.00 98.38 83 LEU A N 1
ATOM 628 C CA . LEU A 1 83 ? -0.960 -7.623 -9.678 1.00 98.38 83 LEU A CA 1
ATOM 629 C C . LEU A 1 83 ? 0.179 -8.542 -10.135 1.00 98.38 83 LEU A C 1
ATOM 631 O O . LEU A 1 83 ? 0.666 -8.401 -11.256 1.00 98.38 83 LEU A O 1
ATOM 635 N N . SER A 1 84 ? 0.551 -9.516 -9.302 1.00 97.94 84 SER A N 1
ATOM 636 C CA . SER A 1 84 ? 1.568 -10.518 -9.626 1.00 97.94 84 SER A CA 1
ATOM 637 C C . SER A 1 84 ? 1.151 -11.397 -10.808 1.00 97.94 84 SER A C 1
ATOM 639 O O . SER A 1 84 ? 1.922 -11.543 -11.754 1.00 97.94 84 SER A O 1
ATOM 641 N N . GLY A 1 85 ? -0.085 -11.905 -10.817 1.00 98.38 85 GLY A N 1
ATOM 642 C CA . GLY A 1 85 ? -0.618 -12.721 -11.913 1.00 98.38 85 GLY A CA 1
ATOM 643 C C . GLY A 1 85 ? -0.687 -11.984 -13.256 1.00 98.38 85 GLY A C 1
ATOM 644 O O . GLY A 1 85 ? -0.541 -12.602 -14.308 1.00 98.38 85 GLY A O 1
ATOM 645 N N . LEU A 1 86 ? -0.846 -10.656 -13.232 1.00 98.00 86 LEU A N 1
ATOM 646 C CA . LEU A 1 86 ? -0.804 -9.792 -14.420 1.00 98.00 86 LEU A CA 1
ATOM 647 C C . LEU A 1 86 ? 0.620 -9.324 -14.788 1.00 98.00 86 LEU A C 1
ATOM 649 O O . LEU A 1 86 ? 0.818 -8.702 -15.838 1.00 98.00 86 LEU A O 1
ATOM 653 N N . GLY A 1 87 ? 1.614 -9.615 -13.945 1.00 98.12 87 GLY A N 1
ATOM 654 C CA . GLY A 1 87 ? 2.996 -9.169 -14.108 1.00 98.12 87 GLY A CA 1
ATOM 655 C C . GLY A 1 87 ? 3.150 -7.651 -14.008 1.00 98.12 87 GLY A C 1
ATOM 656 O O . GLY A 1 87 ? 3.886 -7.073 -14.798 1.00 98.12 87 GLY A O 1
ATOM 657 N N . ILE A 1 88 ?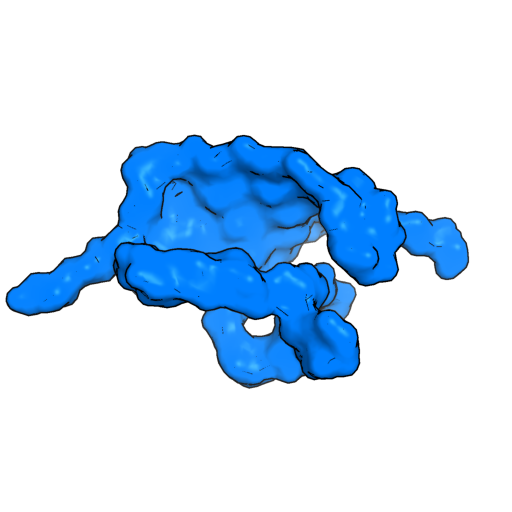 2.407 -6.993 -13.114 1.00 98.56 88 ILE A N 1
ATOM 658 C CA . ILE A 1 88 ? 2.530 -5.555 -12.850 1.00 98.56 88 ILE A CA 1
ATOM 659 C C . ILE A 1 88 ? 3.622 -5.322 -11.803 1.00 98.56 88 ILE A C 1
ATOM 661 O O . ILE A 1 88 ? 3.493 -5.766 -10.665 1.00 98.56 88 ILE A O 1
ATOM 665 N N . ASP A 1 89 ? 4.667 -4.585 -12.180 1.00 98.56 89 ASP A N 1
ATOM 666 C CA . ASP A 1 89 ? 5.837 -4.335 -11.332 1.00 98.56 89 ASP A CA 1
ATOM 667 C C . ASP A 1 89 ? 5.710 -3.045 -10.514 1.00 98.56 89 ASP A C 1
ATOM 669 O O . ASP A 1 89 ? 6.090 -3.007 -9.346 1.00 98.56 89 ASP A O 1
ATOM 673 N N . ASN A 1 90 ? 5.182 -1.974 -11.120 1.00 98.75 90 ASN A N 1
ATOM 674 C CA . ASN A 1 90 ? 5.195 -0.636 -10.524 1.00 98.75 90 ASN A CA 1
ATOM 675 C C . ASN A 1 90 ? 3.790 -0.044 -10.457 1.00 98.75 90 ASN A C 1
ATOM 677 O O . ASN A 1 90 ? 3.207 0.263 -11.496 1.00 98.75 90 ASN A O 1
ATOM 681 N N . VAL A 1 91 ? 3.263 0.186 -9.254 1.00 98.81 91 VAL A N 1
ATOM 682 C CA . VAL A 1 91 ? 2.009 0.927 -9.030 1.00 98.81 91 VAL A CA 1
ATOM 683 C C . VAL A 1 91 ? 2.011 1.610 -7.665 1.00 98.81 91 VAL A C 1
ATOM 685 O O . VAL A 1 91 ? 2.597 1.118 -6.701 1.00 98.81 91 VAL A O 1
ATOM 688 N N . LEU A 1 92 ? 1.290 2.727 -7.571 1.00 98.81 92 LEU A N 1
ATOM 689 C CA . LEU A 1 92 ? 0.915 3.339 -6.298 1.00 98.81 92 LEU A CA 1
ATOM 690 C C . LEU A 1 92 ? -0.544 2.985 -5.988 1.00 98.81 92 LEU A C 1
ATOM 692 O O . LEU A 1 92 ? -1.447 3.417 -6.703 1.00 98.81 92 LEU A O 1
ATOM 696 N N . VAL A 1 93 ? -0.773 2.231 -4.917 1.00 98.56 93 VAL A N 1
ATOM 697 C CA . VAL A 1 93 ? -2.100 1.840 -4.430 1.00 98.56 93 VAL A CA 1
ATOM 698 C C . VAL A 1 93 ? -2.512 2.781 -3.304 1.00 98.56 93 VAL A C 1
ATOM 700 O O . VAL A 1 93 ? -2.050 2.663 -2.175 1.00 98.56 93 VAL A O 1
ATOM 703 N N . LYS A 1 94 ? -3.391 3.733 -3.590 1.00 98.25 94 LYS A N 1
ATOM 704 C CA . LYS A 1 94 ? -3.971 4.624 -2.584 1.00 98.25 94 LYS A CA 1
ATOM 705 C C . LYS A 1 94 ? -5.173 3.952 -1.941 1.00 98.25 94 LYS A C 1
ATOM 707 O O . LYS A 1 94 ? -6.024 3.428 -2.653 1.00 98.25 94 LYS A O 1
ATOM 712 N N . VAL A 1 95 ? -5.264 4.015 -0.621 1.00 96.38 95 VAL A N 1
ATOM 713 C CA . VAL A 1 95 ? -6.354 3.432 0.163 1.00 96.38 95 VAL A CA 1
ATOM 714 C C . VAL A 1 95 ? -6.873 4.477 1.145 1.00 96.38 95 VAL A C 1
ATOM 716 O O . VAL A 1 95 ? -6.091 5.162 1.807 1.00 96.38 95 VAL A O 1
ATOM 719 N N . SER A 1 96 ? -8.192 4.602 1.217 1.00 93.00 96 SER A N 1
ATOM 720 C CA . SER A 1 96 ? -8.918 5.429 2.180 1.00 93.00 96 SER A CA 1
ATOM 721 C C . SER A 1 96 ? -9.954 4.560 2.876 1.00 93.00 96 SER A C 1
ATOM 723 O O . SER A 1 96 ? -10.699 3.859 2.191 1.00 93.00 96 SER A O 1
ATOM 725 N N . GLY A 1 97 ? -10.004 4.598 4.205 1.00 83.44 97 GLY A N 1
ATOM 726 C CA . GLY A 1 97 ? -10.956 3.829 4.994 1.00 83.44 97 GLY A CA 1
ATOM 727 C C . GLY A 1 97 ? -10.999 4.346 6.421 1.00 83.44 97 GLY A C 1
ATOM 728 O O . GLY A 1 97 ? -9.987 4.298 7.126 1.00 83.44 97 GLY A O 1
ATOM 729 N N . LYS A 1 98 ? -12.169 4.832 6.853 1.00 65.12 98 LYS A N 1
ATOM 730 C CA . LYS A 1 98 ? -12.346 5.334 8.217 1.00 65.12 98 LYS A CA 1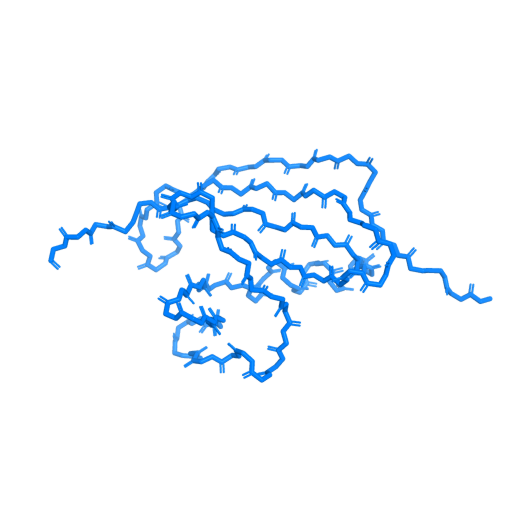
ATOM 731 C C . LYS A 1 98 ? -12.000 4.221 9.203 1.00 65.12 98 LYS A C 1
ATOM 733 O O . LYS A 1 98 ? -12.638 3.183 9.223 1.00 65.12 98 LYS A O 1
ATOM 738 N N . LYS A 1 99 ? -10.998 4.443 10.050 1.00 50.94 99 LYS A N 1
ATOM 739 C CA . LYS A 1 99 ? -10.887 3.693 11.302 1.00 50.94 99 LYS A CA 1
ATOM 740 C C . LYS A 1 99 ? -11.879 4.366 12.252 1.00 50.94 99 LYS A C 1
ATOM 742 O O . LYS A 1 99 ? -11.704 5.552 12.536 1.00 50.94 99 LYS A O 1
ATOM 747 N N . TYR A 1 100 ? -12.936 3.678 12.688 1.00 40.12 100 TYR A N 1
ATOM 748 C CA . TYR A 1 100 ? -13.688 4.159 13.847 1.00 40.12 100 TYR A CA 1
ATOM 749 C C . TYR A 1 100 ? -12.701 4.217 15.019 1.00 40.12 100 TYR A C 1
ATOM 751 O O . TYR A 1 100 ? -12.101 3.211 15.391 1.00 40.12 100 TYR A O 1
ATOM 759 N N . LEU A 1 101 ? -12.463 5.426 15.529 1.00 32.38 101 LEU A N 1
ATOM 760 C CA . LEU A 1 101 ? -11.869 5.619 16.842 1.00 32.38 101 LEU A CA 1
ATOM 761 C C . LEU A 1 101 ? -12.979 5.291 17.843 1.00 32.38 101 LEU A C 1
ATOM 763 O O . LEU A 1 101 ? -13.894 6.096 18.020 1.00 32.38 101 LEU A O 1
ATOM 767 N N . TYR A 1 102 ? -12.932 4.103 18.429 1.00 31.64 102 TYR A N 1
ATOM 768 C CA . TYR A 1 102 ? -13.508 3.854 19.746 1.00 31.64 102 TYR A CA 1
ATOM 769 C C . TYR A 1 102 ? -12.371 3.517 20.703 1.00 31.64 102 TYR A C 1
ATOM 771 O O . TYR A 1 102 ? -11.465 2.755 20.290 1.00 31.64 102 TYR A O 1
#